Protein AF-A0A7C3SG65-F1 (afdb_monomer_lite)

Secondary structure (DSSP, 8-state):
----------------GGGG---HHHHHHHHHHHHHHH---EEEEEEEEEEEEEETTEEEEEEEEEEEE--HHHHHHHHHHHHTTS---------PPP--------S--TT-----TTGGGGS---HHHHHHHHHHHHHHHHHHHTT--

Structure (mmCIF, N/CA/C/O backbone):
data_AF-A0A7C3SG65-F1
#
_entry.id   AF-A0A7C3SG65-F1
#
loop_
_atom_site.group_PDB
_atom_site.id
_atom_site.type_symbol
_atom_site.label_atom_id
_atom_site.label_alt_id
_atom_site.label_comp_id
_atom_site.label_asym_id
_atom_site.label_entity_id
_atom_site.label_seq_id
_atom_site.pdbx_PDB_ins_code
_atom_site.Cartn_x
_atom_site.Cartn_y
_atom_site.Cartn_z
_atom_site.occupancy
_atom_site.B_iso_or_equiv
_atom_site.auth_seq_id
_atom_site.auth_comp_id
_atom_site.auth_asym_id
_atom_site.auth_atom_id
_atom_site.pdbx_PDB_model_num
ATOM 1 N N . MET A 1 1 ? 43.501 -20.235 -24.950 1.00 54.34 1 MET A N 1
ATOM 2 C CA . MET A 1 1 ? 43.429 -19.173 -23.921 1.00 54.34 1 MET A CA 1
ATOM 3 C C . MET A 1 1 ? 42.113 -18.424 -24.088 1.00 54.34 1 MET A C 1
ATOM 5 O O . MET A 1 1 ? 41.857 -17.941 -25.179 1.00 54.34 1 MET A O 1
ATOM 9 N N . GLY A 1 2 ? 41.273 -18.380 -23.051 1.00 65.31 2 GLY A N 1
ATOM 10 C CA . GLY A 1 2 ? 39.961 -17.714 -23.033 1.00 65.31 2 GLY A CA 1
ATOM 11 C C . GLY A 1 2 ? 39.614 -17.219 -21.614 1.00 65.31 2 GLY A C 1
ATOM 12 O O . GLY A 1 2 ? 40.308 -17.594 -20.670 1.00 65.31 2 GLY A O 1
ATOM 13 N N . PRO A 1 3 ? 38.616 -16.332 -21.451 1.00 63.19 3 PRO A N 1
ATOM 14 C CA . PRO A 1 3 ? 38.726 -15.119 -20.633 1.00 63.19 3 PRO A CA 1
ATOM 15 C C . PRO A 1 3 ? 38.295 -15.280 -19.164 1.00 63.19 3 PRO A C 1
ATOM 17 O O . PRO A 1 3 ? 37.350 -15.994 -18.839 1.00 63.19 3 PRO A O 1
ATOM 20 N N . LYS A 1 4 ? 38.944 -14.533 -18.258 1.00 64.25 4 LYS A N 1
ATOM 21 C CA . LYS A 1 4 ? 38.561 -14.435 -16.837 1.00 64.25 4 LYS A CA 1
ATOM 22 C C . LYS A 1 4 ? 37.490 -13.353 -16.646 1.00 64.25 4 LYS A C 1
ATOM 24 O O . LYS A 1 4 ? 37.797 -12.169 -16.537 1.00 64.25 4 LYS A O 1
ATOM 29 N N . SER A 1 5 ? 36.226 -13.773 -16.587 1.00 63.44 5 SER A N 1
ATOM 30 C CA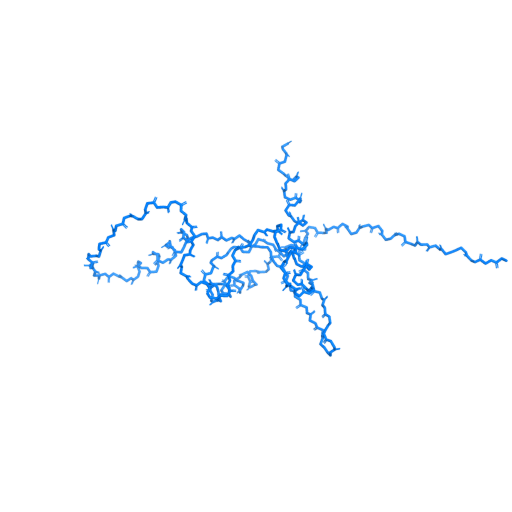 . SER A 1 5 ? 35.074 -12.918 -16.269 1.00 63.44 5 SER A CA 1
ATOM 31 C C . SER A 1 5 ? 35.080 -12.512 -14.786 1.00 63.44 5 SER A C 1
ATOM 33 O O . SER A 1 5 ? 34.849 -13.330 -13.893 1.00 63.44 5 SER A O 1
ATOM 35 N N . ARG A 1 6 ? 35.361 -11.235 -14.500 1.00 67.12 6 ARG A N 1
ATOM 36 C CA . ARG A 1 6 ? 35.264 -10.648 -13.153 1.00 67.12 6 ARG A CA 1
ATOM 37 C C . ARG A 1 6 ? 33.791 -10.384 -12.810 1.00 67.12 6 ARG A C 1
ATOM 39 O O . ARG A 1 6 ? 33.241 -9.338 -13.149 1.00 67.12 6 ARG A O 1
ATOM 46 N N . ARG A 1 7 ? 33.151 -11.308 -12.081 1.00 64.94 7 ARG A N 1
ATOM 47 C CA . ARG A 1 7 ? 31.854 -11.070 -11.415 1.00 64.94 7 ARG A CA 1
ATOM 48 C C . ARG A 1 7 ? 32.023 -10.001 -10.327 1.00 64.94 7 ARG A C 1
ATOM 50 O O . ARG A 1 7 ? 32.454 -10.290 -9.213 1.00 64.94 7 ARG A O 1
ATOM 57 N N . ARG A 1 8 ? 31.669 -8.755 -10.650 1.00 68.75 8 ARG A N 1
ATOM 58 C CA . ARG A 1 8 ? 31.581 -7.638 -9.700 1.00 68.75 8 ARG A CA 1
ATOM 59 C C . ARG A 1 8 ? 30.436 -7.910 -8.719 1.00 68.75 8 ARG A C 1
ATOM 61 O O . ARG A 1 8 ? 29.269 -7.717 -9.051 1.00 68.75 8 ARG A O 1
ATOM 68 N N . ARG A 1 9 ? 30.765 -8.383 -7.514 1.00 58.50 9 ARG A N 1
ATOM 69 C CA . ARG A 1 9 ? 29.817 -8.460 -6.395 1.00 58.50 9 ARG A CA 1
ATOM 70 C C . ARG A 1 9 ? 29.464 -7.030 -5.987 1.00 58.50 9 ARG A C 1
ATOM 72 O O . ARG A 1 9 ? 30.320 -6.289 -5.516 1.00 58.50 9 ARG A O 1
ATOM 79 N N . LYS A 1 10 ? 28.220 -6.628 -6.242 1.00 62.12 10 LYS A N 1
ATOM 80 C CA . LYS A 1 10 ? 27.664 -5.356 -5.779 1.00 62.12 10 LYS A CA 1
ATOM 81 C C . LYS A 1 10 ? 27.390 -5.537 -4.285 1.00 62.12 10 LYS A C 1
ATOM 83 O O . LYS A 1 10 ? 26.480 -6.276 -3.920 1.00 62.12 10 LYS A O 1
ATOM 88 N N . SER A 1 11 ? 28.264 -4.981 -3.449 1.00 51.81 11 SER A N 1
ATOM 89 C CA . SER A 1 11 ? 28.093 -4.942 -1.999 1.00 51.81 11 SER A CA 1
ATOM 90 C C . SER A 1 11 ? 26.748 -4.300 -1.670 1.00 51.81 11 SER A C 1
ATOM 92 O O . SER A 1 11 ? 26.328 -3.336 -2.313 1.00 51.81 11 SER A O 1
ATOM 94 N N . GLY A 1 12 ? 26.055 -4.937 -0.729 1.00 49.00 12 GLY A N 1
ATOM 95 C CA . GLY A 1 12 ? 24.678 -4.664 -0.363 1.00 49.00 12 GLY A CA 1
ATOM 96 C C . GLY A 1 12 ? 24.434 -3.196 -0.056 1.00 49.00 12 GLY A C 1
ATOM 97 O O . GLY A 1 12 ? 25.179 -2.547 0.670 1.00 49.00 12 GLY A O 1
ATOM 98 N N . THR A 1 13 ? 23.341 -2.722 -0.635 1.00 52.03 13 THR A N 1
ATOM 99 C CA . THR A 1 13 ? 22.545 -1.585 -0.197 1.00 52.03 13 THR A CA 1
ATOM 100 C C . THR A 1 13 ? 22.471 -1.532 1.326 1.00 52.03 13 THR A C 1
ATOM 102 O O . THR A 1 13 ? 21.719 -2.294 1.933 1.00 52.03 13 THR A O 1
ATOM 105 N N . GLY A 1 14 ? 23.211 -0.607 1.938 1.00 47.38 14 GLY A N 1
ATOM 106 C CA . GLY A 1 14 ? 22.751 -0.018 3.186 1.00 47.38 14 GLY A CA 1
ATOM 107 C C . GLY A 1 14 ? 21.376 0.571 2.894 1.00 47.38 14 GLY A C 1
ATOM 108 O O . GLY A 1 14 ? 21.255 1.432 2.021 1.00 47.38 14 GLY A O 1
ATOM 109 N N . LEU A 1 15 ? 20.331 0.027 3.521 1.00 54.12 15 LEU A N 1
ATOM 110 C CA . LEU A 1 15 ? 19.035 0.689 3.551 1.00 54.12 15 LEU A CA 1
ATOM 111 C C . LEU A 1 15 ? 19.257 2.004 4.290 1.00 54.12 15 LEU A C 1
ATOM 113 O O . LEU A 1 15 ? 19.373 2.035 5.513 1.00 54.12 15 LEU A O 1
ATOM 117 N N . ASP A 1 16 ? 19.405 3.067 3.514 1.00 50.41 16 ASP A N 1
ATOM 118 C CA . ASP A 1 16 ? 19.456 4.421 4.015 1.00 50.41 16 ASP A CA 1
ATOM 119 C C . ASP A 1 16 ? 18.148 4.685 4.775 1.00 50.41 16 ASP A C 1
ATOM 121 O O . ASP A 1 16 ? 17.058 4.728 4.199 1.00 50.41 16 ASP A O 1
ATOM 125 N N . ARG A 1 17 ? 18.249 4.772 6.106 1.00 52.91 17 ARG A N 1
ATOM 126 C CA . ARG A 1 17 ? 17.102 4.928 7.014 1.00 52.91 17 ARG A CA 1
ATOM 127 C C . ARG A 1 17 ? 16.385 6.271 6.818 1.00 52.91 17 ARG A C 1
ATOM 129 O O . ARG A 1 17 ? 15.276 6.436 7.317 1.00 52.91 17 ARG A O 1
ATOM 136 N N . SER A 1 18 ? 16.973 7.199 6.057 1.00 51.81 18 SER A N 1
ATOM 137 C CA . SER A 1 18 ? 16.371 8.488 5.692 1.00 51.81 18 SER A CA 1
ATOM 138 C C . SER A 1 18 ? 15.228 8.380 4.664 1.00 51.81 18 SER A C 1
ATOM 140 O O . SER A 1 18 ? 14.494 9.340 4.447 1.00 51.81 18 SER A O 1
ATOM 142 N N . VAL A 1 19 ? 15.008 7.204 4.059 1.00 59.25 19 VAL A N 1
ATOM 143 C CA . VAL A 1 19 ? 14.075 7.012 2.925 1.00 59.25 19 VAL A CA 1
ATOM 144 C C . VAL A 1 19 ? 12.633 6.664 3.359 1.00 59.25 19 VAL A C 1
ATOM 146 O O . VAL A 1 19 ? 11.747 6.453 2.523 1.00 59.25 19 VAL A O 1
ATOM 149 N N . HIS A 1 20 ? 12.383 6.629 4.668 1.00 72.69 20 HIS A N 1
ATOM 150 C CA . HIS A 1 20 ? 11.133 6.161 5.275 1.00 72.69 20 HIS A CA 1
ATOM 151 C C . HIS A 1 20 ? 10.126 7.271 5.617 1.00 72.69 20 HIS A C 1
ATOM 153 O O . HIS A 1 20 ? 9.018 6.962 6.053 1.00 72.69 20 HIS A O 1
ATOM 159 N N . PHE A 1 21 ? 10.480 8.541 5.393 1.00 85.81 21 PHE A N 1
ATOM 160 C CA . PHE A 1 21 ? 9.605 9.681 5.662 1.00 85.81 21 PHE A CA 1
ATOM 161 C C . PHE A 1 21 ? 8.373 9.688 4.743 1.00 85.81 21 PHE A C 1
ATOM 163 O O . PHE A 1 21 ? 8.486 9.489 3.530 1.00 85.81 21 PHE A O 1
ATOM 170 N N . ILE A 1 22 ? 7.201 9.943 5.327 1.00 91.50 22 ILE A N 1
ATOM 171 C CA . ILE A 1 22 ? 5.955 10.198 4.601 1.00 91.50 22 ILE A CA 1
ATOM 172 C C . ILE A 1 22 ? 5.692 11.700 4.684 1.00 91.50 22 ILE A C 1
ATOM 174 O O . ILE A 1 22 ? 5.611 12.253 5.778 1.00 91.50 22 ILE A O 1
ATOM 178 N N . ALA A 1 23 ? 5.563 12.361 3.534 1.00 92.38 23 ALA A N 1
ATOM 179 C CA . ALA A 1 23 ? 5.179 13.768 3.503 1.00 92.38 23 ALA A CA 1
ATOM 180 C C . ALA A 1 23 ? 3.795 13.956 4.159 1.00 92.38 23 ALA A C 1
ATOM 182 O O . ALA A 1 23 ? 2.916 13.132 3.897 1.00 92.38 23 ALA A O 1
ATOM 183 N N . PRO A 1 24 ? 3.557 15.022 4.948 1.00 94.12 24 PRO A N 1
ATOM 184 C CA . PRO A 1 24 ? 2.277 15.229 5.634 1.00 94.12 24 PRO A CA 1
ATOM 185 C C . PRO A 1 24 ? 1.070 15.165 4.692 1.00 94.12 24 PRO A C 1
ATOM 187 O O . PRO A 1 24 ? 0.111 14.453 4.963 1.00 94.12 24 PRO A O 1
ATOM 190 N N . THR A 1 25 ? 1.183 15.785 3.517 1.00 95.88 25 THR A N 1
ATOM 191 C CA . THR A 1 25 ? 0.147 15.763 2.475 1.00 95.88 25 THR A CA 1
ATOM 192 C C . THR A 1 25 ? -0.165 14.353 1.969 1.00 95.88 25 THR A C 1
ATOM 194 O O . THR A 1 25 ? -1.315 14.023 1.693 1.00 95.88 25 THR A O 1
ATOM 197 N N . MET A 1 26 ? 0.849 13.489 1.868 1.00 95.50 26 MET A N 1
ATOM 198 C CA . MET A 1 26 ? 0.661 12.088 1.494 1.00 95.50 26 MET A CA 1
ATOM 199 C C . MET A 1 26 ? 0.030 11.287 2.636 1.00 95.50 26 MET A C 1
ATOM 201 O O . MET A 1 26 ? -0.814 10.432 2.388 1.00 95.50 26 MET A O 1
ATOM 205 N N . ALA A 1 27 ? 0.415 11.559 3.886 1.00 95.75 27 ALA A N 1
ATOM 206 C CA . ALA A 1 27 ? -0.188 10.907 5.043 1.00 95.75 27 ALA A CA 1
ATOM 207 C C . ALA A 1 27 ? -1.690 11.223 5.136 1.00 95.75 27 ALA A C 1
ATOM 209 O O . ALA A 1 27 ? -2.494 10.301 5.248 1.00 95.75 27 ALA A O 1
ATOM 210 N N . GLU A 1 28 ? -2.067 12.496 5.003 1.00 96.62 28 GLU A N 1
ATOM 211 C CA . GLU A 1 28 ? -3.466 12.946 4.968 1.00 96.62 28 GLU A CA 1
ATOM 212 C C . GLU A 1 28 ? -4.251 12.282 3.833 1.00 96.62 28 GLU A C 1
ATOM 214 O O . GLU A 1 28 ? -5.347 11.765 4.054 1.00 96.62 28 GLU A O 1
ATOM 219 N N . PHE A 1 29 ? -3.663 12.225 2.634 1.00 97.25 29 PHE A N 1
ATOM 220 C CA . PHE A 1 29 ? -4.267 11.546 1.491 1.00 97.25 29 PHE A CA 1
ATOM 221 C C . PHE A 1 29 ? -4.538 10.061 1.772 1.00 97.25 29 PHE A C 1
ATOM 223 O O . PHE A 1 29 ? -5.638 9.584 1.501 1.00 97.25 29 PHE A O 1
ATOM 230 N N . LEU A 1 30 ? -3.571 9.327 2.338 1.00 96.88 30 LEU A N 1
ATOM 231 C CA . LEU A 1 30 ? -3.730 7.902 2.658 1.00 96.88 30 LEU A CA 1
ATOM 232 C C . LEU A 1 30 ? -4.814 7.664 3.714 1.00 96.88 30 LEU A C 1
ATOM 234 O O . LEU A 1 30 ? -5.613 6.741 3.556 1.00 96.88 30 LEU A O 1
ATOM 238 N N . ILE A 1 31 ? -4.851 8.496 4.760 1.00 96.00 31 ILE A N 1
ATOM 239 C CA . ILE A 1 31 ? -5.873 8.432 5.815 1.00 96.00 31 ILE A CA 1
ATOM 240 C C . ILE A 1 31 ? -7.258 8.633 5.201 1.00 96.00 31 ILE A C 1
ATOM 242 O O . ILE A 1 31 ? -8.138 7.793 5.375 1.00 96.00 31 ILE A O 1
ATOM 246 N N . HIS A 1 32 ? -7.430 9.712 4.433 1.00 95.81 32 HIS A N 1
ATOM 247 C CA . HIS A 1 32 ? -8.702 10.018 3.791 1.00 95.81 32 HIS A CA 1
ATOM 248 C C . HIS A 1 32 ? -9.121 8.906 2.824 1.00 95.81 32 HIS A C 1
ATOM 250 O O . HIS A 1 32 ? -10.266 8.467 2.846 1.00 95.81 32 HIS A O 1
ATOM 256 N N . GLN A 1 33 ? -8.198 8.411 1.997 1.00 95.69 33 GLN A N 1
ATOM 257 C CA . GLN A 1 33 ? -8.510 7.378 1.016 1.00 95.69 33 GLN A CA 1
ATOM 258 C C . GLN A 1 33 ? -8.955 6.070 1.677 1.00 95.69 33 GLN A C 1
ATOM 260 O O . GLN A 1 33 ? -9.925 5.481 1.213 1.00 95.69 33 GLN A O 1
ATOM 265 N N . MET A 1 34 ? -8.282 5.622 2.741 1.00 93.88 34 MET A N 1
ATOM 266 C CA . MET A 1 34 ? -8.639 4.383 3.448 1.00 93.88 34 MET A CA 1
ATOM 267 C C . MET A 1 34 ? -9.964 4.491 4.203 1.00 93.88 34 MET A C 1
ATOM 269 O O . MET A 1 34 ? -10.740 3.536 4.205 1.00 93.88 34 MET A O 1
ATOM 273 N N . GLU A 1 35 ? -10.258 5.654 4.785 1.00 91.56 35 GLU A N 1
ATOM 274 C CA . GLU A 1 35 ? -11.559 5.904 5.406 1.00 91.56 35 GLU A CA 1
ATOM 275 C C . GLU A 1 35 ? -12.679 5.897 4.354 1.00 91.56 35 GLU A C 1
ATOM 277 O O . GLU A 1 35 ? -13.723 5.294 4.568 1.00 91.56 35 GLU A O 1
ATOM 282 N N . GLN A 1 36 ? -12.466 6.501 3.181 1.00 90.62 36 GLN A N 1
ATOM 283 C CA . GLN A 1 36 ? -13.493 6.537 2.133 1.00 90.62 36 GLN A CA 1
ATOM 284 C C . GLN A 1 36 ? -13.722 5.179 1.456 1.00 90.62 36 GLN A C 1
ATOM 286 O O . GLN A 1 36 ? -14.857 4.851 1.124 1.00 90.62 36 GLN A O 1
ATOM 291 N N . THR A 1 37 ? -12.667 4.396 1.205 1.00 90.44 37 THR A N 1
ATOM 292 C CA . THR A 1 37 ? -12.794 3.129 0.459 1.00 90.44 37 THR A CA 1
ATOM 293 C C . THR A 1 37 ? -13.103 1.933 1.341 1.00 90.44 37 THR A C 1
ATOM 295 O O . THR A 1 37 ? -13.790 1.020 0.891 1.00 90.44 37 THR A O 1
ATOM 298 N N . ALA A 1 38 ? -12.578 1.919 2.564 1.00 88.88 38 ALA A N 1
ATOM 299 C CA . ALA A 1 38 ? -12.700 0.796 3.480 1.00 88.88 38 ALA A CA 1
ATOM 300 C C . ALA A 1 38 ? -13.320 1.199 4.828 1.00 88.88 38 ALA A C 1
ATOM 302 O O . ALA A 1 38 ? -13.602 0.335 5.642 1.00 88.88 38 ALA A O 1
ATOM 303 N N . GLY A 1 39 ? -13.536 2.480 5.134 1.00 89.62 39 GLY A N 1
ATOM 304 C CA . GLY A 1 39 ? -13.988 2.868 6.480 1.00 89.62 39 GLY A CA 1
ATOM 305 C C . GLY A 1 39 ? -12.996 2.461 7.575 1.00 89.62 39 GLY A C 1
ATOM 306 O O . GLY A 1 39 ? -13.401 2.181 8.703 1.00 89.62 39 GLY A O 1
ATOM 307 N N . ILE A 1 40 ? -11.709 2.344 7.222 1.00 89.50 40 ILE A N 1
ATOM 308 C CA . ILE A 1 40 ? -10.644 1.967 8.150 1.00 89.50 40 ILE A CA 1
ATOM 309 C C . ILE A 1 40 ? -9.824 3.211 8.465 1.00 89.50 40 ILE A C 1
ATOM 311 O O . ILE A 1 40 ? -9.048 3.690 7.633 1.00 89.50 40 ILE A O 1
ATOM 315 N N . ALA A 1 41 ? -9.921 3.657 9.713 1.00 92.25 41 ALA A N 1
ATOM 316 C CA . ALA A 1 41 ? -9.022 4.655 10.258 1.00 92.25 41 ALA A CA 1
ATOM 317 C C . ALA A 1 41 ? -7.613 4.060 10.388 1.00 92.25 41 ALA A C 1
ATOM 319 O O . ALA A 1 41 ? -7.392 3.047 11.060 1.00 92.25 41 ALA A O 1
ATOM 320 N N . ILE A 1 42 ? -6.640 4.703 9.749 1.00 95.06 42 ILE A N 1
ATOM 321 C CA . ILE A 1 42 ? -5.240 4.282 9.791 1.00 95.06 42 ILE A CA 1
ATOM 322 C C . ILE A 1 42 ? -4.328 5.409 10.264 1.00 95.06 42 ILE A C 1
ATOM 324 O O . ILE A 1 42 ? -4.624 6.589 10.093 1.00 95.06 42 ILE A O 1
ATOM 328 N N . ARG A 1 43 ? -3.163 5.036 10.789 1.00 95.31 43 ARG A N 1
ATOM 329 C CA . ARG A 1 43 ? -2.034 5.934 11.030 1.00 95.31 43 ARG A CA 1
ATOM 330 C C .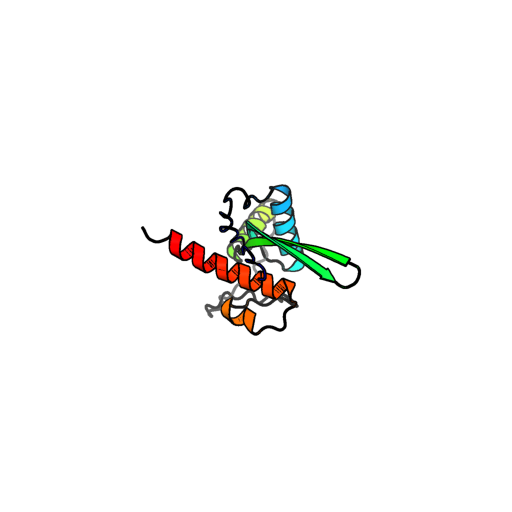 ARG A 1 43 ? -0.853 5.495 10.163 1.00 95.31 43 ARG A C 1
ATOM 332 O O . ARG A 1 43 ? -0.229 4.480 10.475 1.00 95.31 43 ARG A O 1
ATOM 339 N N . PRO A 1 44 ? -0.516 6.224 9.084 1.00 95.44 44 PRO A N 1
ATOM 340 C CA . PRO A 1 44 ? 0.673 5.937 8.290 1.00 95.44 44 PRO A CA 1
ATOM 341 C C . PRO A 1 44 ? 1.939 6.040 9.152 1.00 95.44 44 PRO A C 1
ATOM 343 O O . PRO A 1 44 ? 2.147 7.035 9.844 1.00 95.44 44 PRO A O 1
ATOM 346 N N . ILE A 1 45 ? 2.781 5.009 9.112 1.00 93.25 45 ILE A N 1
ATOM 347 C CA . ILE A 1 45 ? 4.014 4.919 9.905 1.00 93.25 45 ILE A CA 1
ATOM 348 C C . ILE A 1 45 ? 5.207 5.338 9.051 1.00 93.25 45 ILE A C 1
ATOM 350 O O . ILE A 1 45 ? 5.946 6.256 9.404 1.00 93.25 45 ILE A O 1
ATOM 354 N N . ARG A 1 46 ? 5.426 4.641 7.930 1.00 92.12 46 ARG A N 1
ATOM 355 C CA . ARG A 1 46 ? 6.592 4.869 7.069 1.00 92.12 46 ARG A CA 1
ATOM 356 C C . ARG A 1 46 ? 6.382 4.413 5.636 1.00 92.12 46 ARG A C 1
ATOM 358 O O . ARG A 1 46 ? 5.594 3.510 5.355 1.00 92.12 46 ARG A O 1
ATOM 365 N N . ARG A 1 47 ? 7.161 4.987 4.719 1.00 92.75 47 ARG A N 1
ATOM 366 C CA . ARG A 1 47 ? 7.271 4.470 3.352 1.00 92.75 47 ARG A CA 1
ATOM 367 C C . ARG A 1 47 ? 8.143 3.217 3.344 1.00 92.75 47 ARG A C 1
ATOM 369 O O . ARG A 1 47 ? 9.290 3.257 3.786 1.00 92.75 47 ARG A O 1
ATOM 376 N N . LEU A 1 48 ? 7.621 2.120 2.804 1.00 90.06 48 LEU A N 1
ATOM 377 C CA . LEU A 1 48 ? 8.346 0.857 2.684 1.00 90.06 48 LEU A CA 1
ATOM 378 C C . LEU A 1 48 ? 9.234 0.854 1.446 1.00 90.06 48 LEU A C 1
ATOM 380 O O . LEU A 1 48 ? 10.458 0.762 1.533 1.00 90.06 48 LEU A O 1
ATOM 384 N N . LYS A 1 49 ? 8.611 0.924 0.268 1.00 90.69 49 LYS A N 1
ATOM 385 C CA . LYS A 1 49 ? 9.313 0.789 -1.009 1.00 90.69 49 LYS A CA 1
ATOM 386 C C . LYS A 1 49 ? 8.453 1.278 -2.160 1.00 90.69 49 LYS A C 1
ATOM 388 O O . LYS A 1 49 ? 7.231 1.289 -2.085 1.00 90.69 49 LYS A O 1
ATOM 393 N N . THR A 1 50 ? 9.111 1.588 -3.266 1.00 91.94 50 THR A N 1
ATOM 394 C CA . THR A 1 50 ? 8.460 1.778 -4.557 1.00 91.94 50 THR A CA 1
ATOM 395 C C . THR A 1 50 ? 8.561 0.496 -5.383 1.00 91.94 50 THR A C 1
ATOM 397 O O . THR A 1 50 ? 9.664 0.035 -5.696 1.00 91.94 50 THR A O 1
ATOM 400 N N . ILE A 1 51 ? 7.423 -0.081 -5.765 1.00 90.62 51 ILE A N 1
ATOM 401 C CA . ILE A 1 51 ? 7.353 -1.229 -6.673 1.00 90.62 51 ILE A CA 1
ATOM 402 C C . ILE A 1 51 ? 7.080 -0.709 -8.081 1.00 90.62 51 ILE A C 1
ATOM 404 O O . ILE A 1 51 ? 6.067 -0.070 -8.343 1.00 90.62 51 ILE A O 1
ATOM 408 N N . ARG A 1 52 ? 7.987 -1.009 -9.010 1.00 92.50 52 ARG A N 1
ATOM 409 C CA . ARG A 1 52 ? 7.804 -0.728 -10.436 1.00 92.50 52 ARG A CA 1
ATOM 410 C C . ARG A 1 52 ? 7.496 -2.020 -11.171 1.00 92.50 52 ARG A C 1
ATOM 412 O O . ARG A 1 52 ? 8.180 -3.027 -10.963 1.00 92.50 52 ARG A O 1
ATOM 419 N N . TYR A 1 53 ? 6.495 -1.988 -12.036 1.00 90.69 53 TYR A N 1
ATOM 420 C CA . TYR A 1 53 ? 6.167 -3.105 -12.911 1.00 90.69 53 TYR A CA 1
ATOM 421 C C . TYR A 1 53 ? 5.675 -2.596 -14.262 1.00 90.69 53 TYR A C 1
ATOM 423 O O . TYR A 1 53 ? 5.203 -1.469 -14.391 1.00 90.69 53 TYR A O 1
ATOM 431 N N . ALA A 1 54 ? 5.846 -3.419 -15.289 1.00 92.56 54 ALA A N 1
ATOM 432 C CA . ALA A 1 54 ? 5.374 -3.119 -16.628 1.00 92.56 54 ALA A CA 1
ATOM 433 C C . ALA A 1 54 ? 4.239 -4.077 -16.976 1.00 92.56 54 ALA A C 1
ATOM 435 O O . ALA A 1 54 ? 4.326 -5.271 -16.692 1.00 92.56 54 ALA A O 1
ATOM 436 N N . VAL A 1 55 ? 3.197 -3.544 -17.601 1.00 91.38 55 VAL A N 1
ATOM 437 C CA . VAL A 1 55 ? 2.098 -4.318 -18.177 1.00 91.38 55 VAL A CA 1
ATOM 438 C C . VAL A 1 55 ? 2.037 -3.930 -19.638 1.00 91.38 55 VAL A C 1
ATOM 440 O O . VAL A 1 55 ? 1.676 -2.800 -19.923 1.00 91.38 55 VAL A O 1
ATOM 443 N N . THR A 1 56 ? 2.423 -4.829 -20.543 1.00 92.19 56 THR A N 1
ATOM 444 C CA . THR A 1 56 ? 2.490 -4.662 -22.010 1.00 92.19 56 THR A CA 1
ATOM 445 C C . THR A 1 56 ? 2.927 -3.268 -22.501 1.00 92.19 56 THR A C 1
ATOM 447 O O . THR A 1 56 ? 4.080 -3.095 -22.882 1.00 92.19 56 THR A O 1
ATOM 450 N N . AR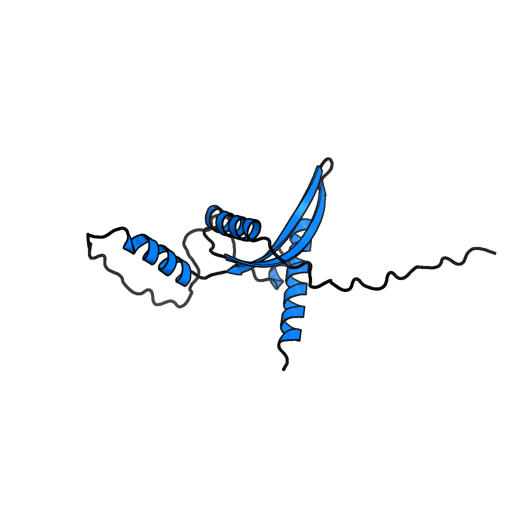G A 1 57 ? 2.025 -2.275 -22.509 1.00 95.44 57 ARG A N 1
ATOM 451 C CA . ARG A 1 57 ? 2.253 -0.899 -22.992 1.00 95.44 57 ARG A CA 1
ATOM 452 C C . ARG A 1 57 ? 2.448 0.153 -21.891 1.00 95.44 57 ARG A C 1
ATOM 454 O O . ARG A 1 57 ? 2.815 1.282 -22.193 1.00 95.44 57 ARG A O 1
ATOM 461 N N . TYR A 1 58 ? 2.220 -0.197 -20.632 1.00 94.81 58 TYR A N 1
ATOM 462 C CA . TYR A 1 58 ? 2.222 0.717 -19.496 1.00 94.81 58 TYR A CA 1
ATOM 463 C C . TYR A 1 58 ? 3.358 0.404 -18.530 1.00 94.81 58 TYR A C 1
ATOM 465 O O . TYR A 1 58 ? 3.678 -0.755 -18.251 1.00 94.81 58 TYR A O 1
ATOM 473 N N . ARG A 1 59 ? 3.947 1.464 -17.977 1.00 94.38 59 ARG A N 1
ATOM 474 C CA . ARG A 1 59 ? 4.870 1.387 -16.844 1.00 94.38 59 ARG A CA 1
ATOM 475 C C . ARG A 1 59 ? 4.143 1.912 -15.621 1.00 94.38 59 ARG A C 1
ATOM 477 O O . ARG A 1 59 ? 3.776 3.080 -15.587 1.00 94.38 59 ARG A O 1
ATOM 484 N N . VAL A 1 60 ? 3.945 1.045 -14.638 1.00 93.94 60 VAL A N 1
ATOM 485 C CA . VAL A 1 60 ? 3.238 1.372 -13.405 1.00 93.94 60 VAL A CA 1
ATOM 486 C C . VAL A 1 60 ? 4.236 1.461 -12.259 1.00 93.94 60 VAL A C 1
ATOM 488 O O . VAL A 1 60 ? 5.148 0.637 -12.122 1.00 93.94 60 VAL A O 1
ATOM 491 N N . GLN A 1 61 ? 4.054 2.481 -11.430 1.00 94.56 61 GLN A N 1
ATOM 492 C CA . GLN A 1 61 ? 4.791 2.678 -10.195 1.00 94.56 61 GLN A CA 1
ATOM 493 C C . GLN A 1 61 ? 3.799 2.694 -9.033 1.00 94.56 61 GLN A C 1
ATOM 495 O O . GLN A 1 61 ? 2.829 3.439 -9.061 1.00 94.56 61 GLN A O 1
ATOM 500 N N . MET A 1 62 ? 4.061 1.874 -8.020 1.00 93.69 62 MET A N 1
ATOM 501 C CA . MET A 1 62 ? 3.311 1.836 -6.769 1.00 93.69 62 MET A CA 1
ATOM 502 C C . MET A 1 62 ? 4.221 2.276 -5.633 1.00 93.69 62 MET A C 1
ATOM 504 O O . MET A 1 62 ? 5.333 1.760 -5.499 1.00 93.69 62 MET A O 1
ATOM 508 N N . GLU A 1 63 ? 3.749 3.203 -4.812 1.00 93.81 63 GLU A N 1
ATOM 509 C CA . GLU A 1 63 ? 4.384 3.534 -3.541 1.00 93.81 63 GLU A CA 1
ATOM 510 C C . GLU A 1 63 ? 3.699 2.753 -2.427 1.00 93.81 63 GLU A C 1
ATOM 512 O O . GLU A 1 63 ? 2.476 2.745 -2.320 1.00 93.81 63 GLU A O 1
ATOM 517 N N . CYS A 1 64 ? 4.493 2.030 -1.643 1.00 93.75 64 CYS A N 1
ATOM 518 C CA . CYS A 1 64 ? 4.001 1.152 -0.596 1.00 93.75 64 CYS A CA 1
ATOM 519 C C . CYS A 1 64 ? 4.323 1.758 0.765 1.00 93.75 64 CYS A C 1
ATOM 521 O O . CYS A 1 64 ? 5.469 2.150 1.015 1.00 93.75 64 CYS A O 1
ATOM 523 N N . TYR A 1 65 ? 3.328 1.783 1.644 1.00 94.50 65 TYR A N 1
ATOM 524 C CA . TYR A 1 65 ? 3.415 2.367 2.976 1.00 94.50 65 TYR A CA 1
ATOM 525 C C . TYR A 1 65 ? 2.999 1.340 4.023 1.00 94.50 65 TYR A C 1
ATOM 527 O O . TYR A 1 65 ? 2.163 0.477 3.764 1.00 94.50 65 TYR A O 1
ATOM 535 N N . GLU A 1 66 ? 3.612 1.441 5.193 1.00 93.25 66 GLU A N 1
ATOM 536 C CA . GLU A 1 66 ? 3.206 0.728 6.396 1.00 93.25 66 GLU A CA 1
ATOM 537 C C . GLU A 1 66 ? 2.320 1.655 7.222 1.00 93.25 66 GLU A C 1
ATOM 539 O O . GLU A 1 66 ? 2.630 2.842 7.359 1.00 93.25 66 GLU A O 1
ATOM 544 N N . ALA A 1 67 ? 1.228 1.121 7.757 1.00 94.62 67 ALA A N 1
ATOM 545 C CA . ALA A 1 67 ? 0.282 1.863 8.570 1.00 94.62 67 ALA A CA 1
ATOM 546 C C . ALA A 1 67 ? -0.250 0.986 9.704 1.00 94.62 67 ALA A C 1
ATOM 548 O O . ALA A 1 67 ? -0.353 -0.234 9.565 1.00 94.62 67 ALA A O 1
ATOM 549 N N . GLU A 1 68 ? -0.597 1.627 10.811 1.00 93.25 68 GLU A N 1
ATOM 550 C CA . GLU A 1 68 ? -1.293 1.007 11.932 1.00 93.25 68 GLU A CA 1
ATOM 551 C C . GLU A 1 68 ? -2.799 1.210 11.773 1.00 93.25 68 GLU A C 1
ATOM 553 O O . GLU A 1 68 ? -3.237 2.294 11.388 1.00 93.25 68 GLU A O 1
ATOM 558 N N . SER A 1 69 ? -3.595 0.184 12.072 1.00 92.56 69 SER A N 1
ATOM 559 C CA . SER A 1 69 ? -5.049 0.336 12.152 1.00 92.56 69 SER A CA 1
ATOM 560 C C . SER A 1 69 ? -5.406 0.965 13.493 1.00 92.56 69 SER A C 1
ATOM 562 O O . SER A 1 69 ? -5.079 0.412 14.543 1.00 92.56 69 SER A O 1
ATOM 564 N N . LEU A 1 70 ? -6.120 2.085 13.466 1.00 91.31 70 LEU A N 1
ATOM 565 C CA . LEU A 1 70 ? -6.726 2.664 14.658 1.00 91.31 70 LEU A CA 1
ATOM 566 C C . LEU A 1 70 ? -8.075 1.957 14.824 1.00 91.31 70 LEU A C 1
ATOM 568 O O . LEU A 1 70 ? -8.960 2.126 13.992 1.00 91.31 70 LEU A O 1
ATOM 572 N N . GLY A 1 71 ? -8.205 1.067 15.811 1.00 81.62 71 GLY A N 1
ATOM 573 C CA . GLY A 1 71 ? -9.443 0.304 16.028 1.00 81.62 71 GLY A CA 1
ATOM 574 C C . GLY A 1 71 ? -10.684 1.191 16.233 1.00 81.62 71 GLY A C 1
ATOM 575 O O . GLY A 1 71 ? -10.596 2.413 16.343 1.00 81.62 71 GLY A O 1
ATOM 576 N N . GLU A 1 72 ? -11.863 0.570 16.343 1.00 65.94 72 GLU A N 1
ATOM 577 C CA . GLU A 1 72 ? -13.157 1.272 16.466 1.00 65.94 72 GLU A CA 1
ATOM 578 C C . GLU A 1 72 ? -13.238 2.277 17.628 1.00 65.94 72 GLU A C 1
ATOM 580 O O . GLU A 1 72 ? -14.018 3.230 17.567 1.00 65.94 72 GLU A O 1
ATOM 585 N N . THR A 1 73 ? -12.421 2.108 18.671 1.00 59.06 73 THR A N 1
ATOM 586 C CA . THR A 1 73 ? -12.340 3.042 19.803 1.00 59.06 73 THR A CA 1
ATOM 587 C C . THR A 1 73 ? -12.064 4.474 19.351 1.00 59.06 73 THR A C 1
ATOM 589 O O . THR A 1 73 ? -12.686 5.401 19.865 1.00 59.06 73 THR A O 1
ATOM 592 N N . HIS A 1 74 ? -11.233 4.661 18.324 1.00 53.56 74 HIS A N 1
ATOM 593 C CA . HIS A 1 74 ? -10.881 5.992 17.827 1.00 53.56 74 HIS A CA 1
ATOM 594 C C . HIS A 1 74 ? -11.977 6.615 16.943 1.00 53.56 74 HIS A C 1
ATOM 596 O O . HIS A 1 74 ? -12.076 7.841 16.838 1.00 53.56 74 HIS A O 1
ATOM 602 N N . ARG A 1 75 ? -12.836 5.782 16.330 1.00 53.78 75 ARG A N 1
ATOM 603 C CA . ARG A 1 75 ? -13.983 6.234 15.524 1.00 53.78 75 ARG A CA 1
ATOM 604 C C . ARG A 1 75 ? -15.034 6.905 16.409 1.00 53.78 75 ARG A C 1
ATOM 606 O O . ARG A 1 75 ? -15.605 7.916 16.011 1.00 53.78 75 ARG A O 1
ATOM 613 N N . ARG A 1 76 ? -15.236 6.397 17.633 1.00 53.88 76 ARG A N 1
ATOM 614 C CA . ARG A 1 76 ? -16.151 7.004 18.615 1.00 53.88 76 ARG A CA 1
ATOM 615 C C . ARG A 1 76 ? -15.655 8.344 19.145 1.00 53.88 76 ARG A C 1
ATOM 617 O O . ARG A 1 76 ? -16.474 9.239 19.287 1.00 53.88 76 ARG A O 1
ATOM 624 N N . GLU A 1 77 ? -14.357 8.511 19.390 1.00 57.72 77 GLU A N 1
ATOM 625 C CA . GLU A 1 77 ? -13.804 9.790 19.869 1.00 57.72 77 GLU A CA 1
ATOM 626 C C . GLU A 1 77 ? -13.880 10.886 18.796 1.00 57.72 77 GLU A C 1
ATOM 628 O O . GLU A 1 77 ? -14.389 11.971 19.062 1.00 57.72 77 GLU A O 1
ATOM 633 N N . ALA A 1 78 ? -13.513 10.579 17.545 1.00 57.75 78 ALA A N 1
ATOM 634 C CA . ALA A 1 78 ? -13.644 11.533 16.439 1.00 57.75 78 ALA A CA 1
ATOM 635 C C . ALA A 1 78 ? -15.114 11.899 16.141 1.00 57.75 78 ALA A C 1
ATOM 637 O O . ALA A 1 78 ? -15.421 13.012 15.707 1.00 57.75 78 ALA A O 1
ATOM 638 N N . GLN A 1 79 ? -16.041 10.965 16.375 1.00 55.59 79 GLN A N 1
ATOM 639 C CA . GLN A 1 79 ? -17.475 11.209 16.234 1.00 55.59 79 GLN A CA 1
ATOM 640 C C . GLN A 1 79 ? -18.059 11.954 17.445 1.00 55.59 79 GLN A C 1
ATOM 642 O O . GLN A 1 79 ? -18.983 12.744 17.259 1.00 55.59 79 GLN A O 1
ATOM 647 N N . ALA A 1 80 ? -17.503 11.770 18.648 1.00 55.56 80 ALA A N 1
ATOM 648 C CA . ALA A 1 80 ? -17.865 12.509 19.858 1.00 55.56 80 ALA A CA 1
ATOM 649 C C . ALA A 1 80 ? -17.465 13.991 19.762 1.00 55.56 80 ALA A C 1
ATOM 651 O O . ALA A 1 80 ? -18.284 14.853 20.079 1.00 55.56 80 ALA A O 1
ATOM 652 N N . ASP A 1 81 ? -16.289 14.298 19.204 1.00 55.06 81 ASP A N 1
ATOM 653 C CA . ASP A 1 81 ? -15.886 15.685 18.917 1.00 55.06 81 ASP A CA 1
ATOM 654 C C . ASP A 1 81 ? -16.791 16.346 17.866 1.00 55.06 81 ASP A C 1
ATOM 656 O O . ASP A 1 81 ? -17.090 17.539 17.943 1.00 55.06 81 ASP A O 1
ATOM 660 N N . ARG A 1 82 ? -17.310 15.566 16.908 1.00 50.50 82 ARG A N 1
ATOM 661 C CA . ARG A 1 82 ? -18.315 16.041 15.941 1.00 50.50 82 ARG A CA 1
ATOM 662 C C . ARG A 1 82 ? -19.690 16.259 16.577 1.00 50.50 82 ARG A C 1
ATOM 664 O O . ARG A 1 82 ? -20.435 17.136 16.143 1.00 50.50 82 ARG A O 1
ATOM 671 N N . PHE A 1 83 ? -20.031 15.469 17.594 1.00 46.16 83 PHE A N 1
ATOM 672 C CA . PHE A 1 83 ? -21.310 15.548 18.299 1.00 46.16 83 PHE A CA 1
ATOM 673 C C . PHE A 1 83 ? -21.379 16.708 19.295 1.00 46.16 83 PHE A C 1
ATOM 675 O O . PHE A 1 83 ? -22.473 17.202 19.555 1.00 46.16 83 PHE A O 1
ATOM 682 N N . HIS A 1 84 ? -20.246 17.222 19.782 1.00 50.41 84 HIS A N 1
ATOM 683 C CA . HIS A 1 84 ? -20.235 18.423 20.625 1.0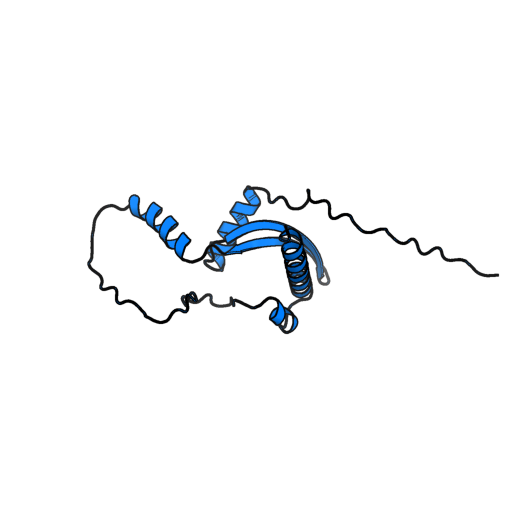0 50.41 84 HIS A CA 1
ATOM 684 C C . HIS A 1 84 ? -20.543 19.736 19.881 1.00 50.41 84 HIS A C 1
ATOM 686 O O . HIS A 1 84 ? -20.666 20.776 20.522 1.00 50.41 84 HIS A O 1
ATOM 692 N N . GLN A 1 85 ? -20.762 19.702 18.560 1.00 50.97 85 GLN A N 1
ATOM 693 C CA . GLN A 1 85 ? -21.370 20.815 17.811 1.00 50.97 85 GLN A CA 1
ATOM 694 C C . GLN A 1 85 ? -22.875 20.652 17.547 1.00 50.97 85 GLN A C 1
ATOM 696 O O . GLN A 1 85 ? -23.488 21.550 16.977 1.00 50.97 85 GLN A O 1
ATOM 701 N N . SER A 1 86 ? -23.488 19.536 17.952 1.00 47.00 86 SER A N 1
ATOM 702 C CA . SER A 1 86 ? -24.919 19.268 17.746 1.00 47.00 86 SER A CA 1
ATOM 703 C C . SER A 1 86 ? -25.618 19.082 19.087 1.00 47.00 86 SER A C 1
ATOM 705 O O . SER A 1 86 ? -25.990 17.979 19.482 1.00 47.00 86 SER A O 1
ATOM 707 N N . ASP A 1 87 ? -25.761 20.186 19.805 1.00 51.94 87 ASP A N 1
ATOM 708 C CA . ASP A 1 87 ? -26.577 20.253 21.006 1.00 51.94 87 ASP A CA 1
ATOM 709 C C . ASP A 1 87 ? -28.060 19.952 20.687 1.00 51.94 87 ASP A C 1
ATOM 711 O O . ASP A 1 87 ? -28.607 20.427 19.690 1.00 51.94 87 ASP A O 1
ATOM 715 N N . LEU A 1 88 ? -28.699 19.217 21.611 1.00 51.81 88 LEU A N 1
ATOM 716 C CA . LEU A 1 88 ? -30.150 19.113 21.867 1.00 51.81 88 LEU A CA 1
ATOM 717 C C . LEU A 1 88 ? -30.999 18.138 21.015 1.00 51.81 88 LEU A C 1
ATOM 719 O O . LEU A 1 88 ? -31.751 18.553 20.144 1.00 51.81 88 LEU A O 1
ATOM 723 N N . HIS A 1 89 ? -31.011 16.845 21.381 1.00 48.53 89 HIS A N 1
ATOM 724 C CA . HIS A 1 89 ? -32.246 16.118 21.772 1.00 48.53 89 HIS A CA 1
ATOM 725 C C . HIS A 1 89 ? -31.950 14.650 22.172 1.00 48.53 89 HIS A C 1
ATOM 727 O O . HIS A 1 89 ? -31.525 13.858 21.330 1.00 48.53 89 HIS A O 1
ATOM 733 N N . PRO A 1 90 ? -32.234 14.211 23.417 1.00 49.97 90 PRO A N 1
ATOM 734 C CA . PRO A 1 90 ? -32.022 12.823 23.817 1.00 49.97 90 PRO A CA 1
ATOM 735 C C . PRO A 1 90 ? -33.241 11.960 23.457 1.00 49.97 90 PRO A C 1
ATOM 737 O O . PRO A 1 90 ? -34.302 12.074 24.072 1.00 49.97 90 PRO A O 1
ATOM 740 N N . LYS A 1 91 ? -33.092 11.035 22.501 1.00 47.66 91 LYS A N 1
ATOM 741 C CA . LYS A 1 91 ? -33.982 9.867 22.392 1.00 47.66 91 LYS A CA 1
ATOM 742 C C . LYS A 1 91 ? -33.322 8.676 23.080 1.00 47.66 91 LYS A C 1
ATOM 744 O O . LYS A 1 91 ? -32.295 8.177 22.634 1.00 47.66 91 LYS A O 1
ATOM 749 N N . LYS A 1 92 ? -33.933 8.228 24.181 1.00 52.53 92 LYS A N 1
ATOM 750 C CA . LYS A 1 92 ? -33.609 6.977 24.879 1.00 52.53 92 LYS A CA 1
ATOM 751 C C . LYS A 1 92 ? -33.819 5.796 23.925 1.00 52.53 92 LYS A C 1
ATOM 753 O O . LYS A 1 92 ? -34.952 5.374 23.714 1.00 52.53 92 LYS A O 1
ATOM 758 N N . GLY A 1 93 ? -32.729 5.288 23.359 1.00 46.88 93 GLY A N 1
ATOM 759 C CA . GLY A 1 93 ? -32.663 4.013 22.650 1.00 46.88 93 GLY A CA 1
ATOM 760 C C . GLY A 1 93 ? -31.910 2.992 23.496 1.00 46.88 93 GLY A C 1
ATOM 761 O O . GLY A 1 93 ? -30.846 3.277 24.033 1.00 46.88 93 GLY A O 1
ATOM 762 N N . HIS A 1 94 ? -32.526 1.834 23.663 1.00 45.72 94 HIS A N 1
ATOM 763 C CA . HIS A 1 94 ? -32.119 0.704 24.487 1.00 45.72 94 HIS A CA 1
ATOM 764 C C . HIS A 1 94 ? -30.799 0.085 23.974 1.00 45.72 94 HIS A C 1
ATOM 766 O O . HIS A 1 94 ? -30.746 -0.353 22.829 1.00 45.72 94 HIS A O 1
ATOM 772 N N . TRP A 1 95 ? -29.749 0.036 24.804 1.00 44.44 95 TRP A N 1
ATOM 773 C CA . TRP A 1 95 ? -28.497 -0.682 24.518 1.00 44.44 95 TRP A CA 1
ATOM 774 C C . TRP A 1 95 ? -28.441 -1.948 25.378 1.00 44.44 95 TRP A C 1
ATOM 776 O O . TRP A 1 95 ? -28.296 -1.861 26.596 1.00 44.44 95 TRP A O 1
ATOM 786 N N . GLY A 1 96 ? -28.569 -3.118 24.753 1.00 40.47 96 GLY A N 1
ATOM 787 C CA . GLY A 1 96 ? -28.217 -4.397 25.372 1.00 40.47 96 GLY A CA 1
ATOM 788 C C . GLY A 1 96 ? -26.751 -4.747 25.068 1.00 40.47 96 GLY A C 1
ATOM 789 O O . GLY A 1 96 ? -26.318 -4.526 23.936 1.00 40.47 96 GLY A O 1
ATOM 790 N N . PRO A 1 97 ? -25.966 -5.266 26.029 1.00 49.00 97 PRO A N 1
ATOM 791 C CA . PRO A 1 97 ? -24.590 -5.686 25.781 1.00 49.00 97 PRO A CA 1
ATOM 792 C C . PRO A 1 97 ? -24.556 -7.046 25.069 1.00 49.00 97 PRO A C 1
ATOM 794 O O . PRO A 1 97 ? -25.126 -8.021 25.556 1.00 49.00 97 PRO A O 1
ATOM 797 N N . SER A 1 98 ? -23.859 -7.117 23.932 1.00 50.28 98 SER A N 1
ATOM 798 C CA . SER A 1 98 ? -23.519 -8.387 23.283 1.00 50.28 98 SER A CA 1
ATOM 799 C C . SER A 1 98 ? -22.269 -8.965 23.955 1.00 50.28 98 SER A C 1
ATOM 801 O O . SER A 1 98 ? -21.245 -8.290 24.046 1.00 50.28 98 SER A O 1
ATOM 803 N N . ALA A 1 99 ? -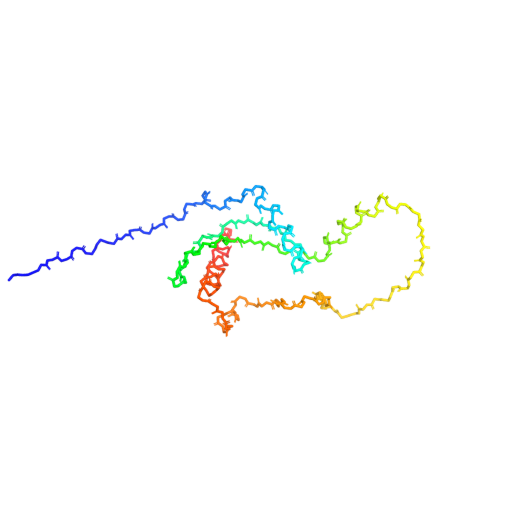22.383 -10.178 24.500 1.00 49.62 99 ALA A N 1
ATOM 804 C CA . ALA A 1 99 ? -21.422 -10.784 25.426 1.00 49.62 99 ALA A CA 1
ATOM 805 C C . ALA A 1 99 ? -20.295 -11.593 24.753 1.00 49.62 99 ALA A C 1
ATOM 807 O O . ALA A 1 99 ? -19.471 -12.183 25.451 1.00 49.62 99 ALA A O 1
ATOM 808 N N . ASP A 1 100 ? -20.216 -11.615 23.423 1.00 50.91 100 ASP A N 1
ATOM 809 C CA . ASP A 1 100 ? -19.183 -12.376 22.725 1.00 50.91 100 ASP A CA 1
ATOM 810 C C . ASP A 1 100 ? -17.974 -11.497 22.395 1.00 50.91 100 ASP A C 1
ATOM 812 O O . ASP A 1 100 ? -18.018 -10.618 21.538 1.00 50.91 100 ASP A O 1
ATOM 816 N N . GLY A 1 101 ? -16.862 -11.761 23.088 1.00 49.19 101 GLY A N 1
ATOM 817 C CA . GLY A 1 101 ? -15.561 -11.095 22.959 1.00 49.19 101 GLY A CA 1
ATOM 818 C C . GLY A 1 101 ? -14.844 -11.321 21.623 1.00 49.19 101 GLY A C 1
ATOM 819 O O . GLY A 1 101 ? -13.681 -11.725 21.592 1.00 49.19 101 GLY A O 1
ATOM 820 N N . ARG A 1 102 ? -15.508 -11.039 20.503 1.00 46.69 102 ARG A N 1
ATOM 821 C CA . ARG A 1 102 ? -14.898 -10.926 19.178 1.00 46.69 102 ARG A CA 1
ATOM 822 C C . ARG A 1 102 ? -15.210 -9.536 18.642 1.00 46.69 102 ARG A C 1
ATOM 824 O O . ARG A 1 102 ? -16.188 -9.348 17.934 1.00 46.69 102 ARG A O 1
ATOM 831 N N . ASN A 1 103 ? -14.344 -8.573 18.959 1.00 47.66 103 ASN A N 1
ATOM 832 C CA . ASN A 1 103 ? -14.300 -7.277 18.278 1.00 47.66 103 ASN A CA 1
ATOM 833 C C . ASN A 1 103 ? -13.826 -7.496 16.832 1.00 47.66 103 ASN A C 1
ATOM 835 O O . ASN A 1 103 ? -12.668 -7.246 16.493 1.00 47.66 103 ASN A O 1
ATOM 839 N N . ARG A 1 104 ? -14.692 -8.064 15.995 1.00 50.94 104 ARG A N 1
ATOM 840 C CA . ARG A 1 104 ? -14.529 -8.076 14.549 1.00 50.94 104 ARG A CA 1
ATOM 841 C C . ARG A 1 104 ? -15.543 -7.057 14.028 1.00 50.94 104 ARG A C 1
ATOM 843 O O . ARG A 1 104 ? -16.722 -7.269 14.290 1.00 50.94 104 ARG A O 1
ATOM 850 N N . PRO A 1 105 ? -15.119 -5.977 13.352 1.00 52.19 105 PRO A N 1
ATOM 851 C CA . PRO A 1 105 ? -16.054 -5.037 12.743 1.00 52.19 105 PRO A CA 1
ATOM 852 C C . PRO A 1 105 ? -16.937 -5.819 11.764 1.00 52.19 105 PRO A C 1
ATOM 854 O O . PRO A 1 105 ? -16.446 -6.319 10.750 1.00 52.19 105 PRO A O 1
ATOM 857 N N . GLU A 1 106 ? -18.208 -6.006 12.117 1.00 48.00 106 GLU A N 1
ATOM 858 C CA . GLU A 1 106 ? -19.201 -6.766 11.344 1.00 48.00 106 GLU A CA 1
ATOM 859 C C . GLU A 1 106 ? -20.122 -5.837 10.535 1.00 48.00 106 GLU A C 1
ATOM 861 O O . GLU A 1 106 ? -21.211 -6.215 10.123 1.00 48.00 106 GLU A O 1
ATOM 866 N N . GLU A 1 107 ? -19.678 -4.611 10.258 1.00 52.78 107 GLU A N 1
ATOM 867 C CA . GLU A 1 107 ? -20.312 -3.743 9.268 1.00 52.78 107 GLU A CA 1
ATOM 868 C C . GLU A 1 107 ? -19.521 -3.837 7.959 1.00 52.78 107 GLU A C 1
ATOM 870 O O . GLU A 1 107 ? -18.533 -3.144 7.734 1.00 52.78 107 GLU A O 1
ATOM 875 N N . SER A 1 108 ? -19.928 -4.819 7.153 1.00 48.91 108 SER A N 1
ATOM 876 C CA . SER A 1 108 ? -19.682 -5.016 5.717 1.00 48.91 108 SER A CA 1
ATOM 877 C C . SER A 1 108 ? -18.662 -4.085 5.039 1.00 48.91 108 SER A C 1
ATOM 879 O O . SER A 1 108 ? -19.005 -3.177 4.282 1.00 48.91 108 SER A O 1
ATOM 881 N N . LEU A 1 109 ? -17.386 -4.420 5.208 1.00 58.22 109 LEU A N 1
ATOM 882 C CA . LEU A 1 109 ? -16.342 -4.192 4.216 1.00 58.22 109 LEU A CA 1
ATOM 883 C C . LEU A 1 109 ? -16.623 -5.071 2.984 1.00 58.22 109 LEU A C 1
ATOM 885 O O . LEU A 1 109 ? -15.991 -6.118 2.820 1.00 58.22 109 LEU A O 1
ATOM 889 N N . GLU A 1 110 ? -17.597 -4.725 2.141 1.00 64.88 110 GLU A N 1
ATOM 890 C CA . GLU A 1 110 ? -17.831 -5.485 0.906 1.00 64.88 110 GLU A CA 1
ATOM 891 C C . GLU A 1 110 ? -16.543 -5.490 0.058 1.00 64.88 110 GLU A C 1
ATOM 893 O O . GLU A 1 110 ? -16.158 -4.491 -0.541 1.00 64.88 110 GLU A O 1
ATOM 898 N N . GLY A 1 111 ? -15.826 -6.618 0.061 1.00 76.69 111 GLY A N 1
ATOM 899 C CA . GLY A 1 111 ? -14.589 -6.806 -0.699 1.00 76.69 111 GLY A CA 1
ATOM 900 C C . GLY A 1 111 ? -13.267 -6.654 0.064 1.00 76.69 111 GLY A C 1
ATOM 901 O O . GLY A 1 111 ? -12.224 -6.848 -0.563 1.00 76.69 111 GLY A O 1
ATOM 902 N N . PHE A 1 112 ? -13.257 -6.388 1.380 1.00 83.88 112 PHE A N 1
ATOM 903 C CA . PHE A 1 112 ? -12.013 -6.419 2.171 1.00 83.88 112 PHE A CA 1
ATOM 904 C C . PHE A 1 112 ? -12.037 -7.496 3.254 1.00 83.88 112 PHE A C 1
ATOM 906 O O . PHE A 1 112 ? -13.030 -7.715 3.941 1.00 83.88 112 PHE A O 1
ATOM 913 N N . GLN A 1 113 ? -10.895 -8.159 3.435 1.00 87.44 113 GLN A N 1
ATOM 914 C CA . GLN A 1 113 ? -10.720 -9.216 4.420 1.00 87.44 113 GLN A CA 1
ATOM 915 C C . GLN A 1 113 ? -9.423 -9.003 5.198 1.00 87.44 113 GLN A C 1
ATOM 917 O O . GLN A 1 113 ? -8.360 -8.786 4.618 1.00 87.44 113 GLN A O 1
ATOM 922 N N . TRP A 1 114 ? -9.502 -9.143 6.521 1.00 87.94 114 TRP A N 1
ATOM 923 C CA . TRP A 1 114 ? -8.323 -9.261 7.373 1.00 87.94 114 TRP A CA 1
ATOM 924 C C . TRP A 1 114 ? -7.682 -10.636 7.184 1.00 87.94 114 TRP A C 1
ATOM 926 O O . TRP A 1 114 ? -8.310 -11.667 7.442 1.00 87.94 114 TRP A O 1
ATOM 936 N N . VAL A 1 115 ? -6.427 -10.645 6.740 1.00 89.56 115 VAL A N 1
ATOM 937 C CA . VAL A 1 115 ? -5.667 -11.860 6.435 1.00 89.56 115 VAL A CA 1
ATOM 938 C C . VAL A 1 115 ? -4.358 -11.842 7.215 1.00 89.56 115 VAL A C 1
ATOM 940 O O . VAL A 1 115 ? -3.701 -10.807 7.328 1.00 89.56 115 VAL A O 1
ATOM 943 N N . ARG A 1 116 ? -3.970 -12.997 7.768 1.00 89.31 116 ARG A N 1
ATOM 944 C CA . ARG A 1 116 ? -2.657 -13.156 8.400 1.00 89.31 116 ARG A CA 1
ATOM 945 C C . ARG A 1 116 ? -1.556 -13.086 7.351 1.00 89.31 116 ARG A C 1
ATOM 947 O O . ARG A 1 116 ? -1.708 -13.604 6.251 1.00 89.31 116 ARG A O 1
ATOM 954 N N . LEU A 1 117 ? -0.418 -12.512 7.719 1.00 87.88 117 LEU A N 1
ATOM 955 C CA . LEU A 1 117 ? 0.688 -12.294 6.789 1.00 87.88 117 LEU A CA 1
ATOM 956 C C . LEU A 1 117 ? 1.248 -13.596 6.185 1.00 87.88 117 LEU A C 1
ATOM 958 O O . LEU A 1 117 ? 1.645 -13.621 5.026 1.00 87.88 117 LEU A O 1
ATOM 962 N N . GLU A 1 118 ? 1.233 -14.671 6.971 1.00 88.75 118 GLU A N 1
ATOM 963 C CA . GLU A 1 118 ? 1.581 -16.046 6.579 1.00 88.75 118 GLU A CA 1
ATOM 964 C C . GLU A 1 118 ? 0.650 -16.562 5.474 1.00 88.75 118 GLU A C 1
ATOM 966 O O . GLU A 1 118 ? 1.094 -17.107 4.470 1.00 88.75 118 GLU A O 1
ATOM 971 N N . ALA A 1 119 ? -0.654 -16.325 5.631 1.00 89.75 119 ALA A N 1
ATOM 972 C CA . ALA A 1 119 ? -1.659 -16.829 4.709 1.00 89.75 119 ALA A CA 1
ATOM 973 C C . ALA A 1 119 ? -1.590 -16.137 3.342 1.00 89.75 119 ALA A C 1
ATOM 975 O O . ALA A 1 119 ? -2.014 -16.725 2.355 1.00 89.75 119 ALA A O 1
ATOM 976 N N . LEU A 1 120 ? -1.034 -14.918 3.252 1.00 89.50 120 LEU A N 1
ATOM 977 C CA . LEU A 1 120 ? -0.948 -14.164 1.995 1.00 89.50 120 LEU A CA 1
ATOM 978 C C . LEU A 1 120 ? -0.210 -14.913 0.877 1.00 89.50 120 LEU A C 1
ATOM 980 O O . LEU A 1 120 ? -0.494 -14.654 -0.288 1.00 89.50 120 LEU A O 1
ATOM 984 N N . GLU A 1 121 ? 0.714 -15.826 1.182 1.00 85.88 121 GLU A N 1
ATOM 985 C CA . GLU A 1 121 ? 1.447 -16.576 0.148 1.00 85.88 121 GLU A CA 1
ATOM 986 C C . GLU A 1 121 ? 0.541 -17.473 -0.698 1.00 85.88 121 GLU A C 1
ATOM 988 O O . GLU A 1 121 ? 0.797 -17.675 -1.890 1.00 85.88 121 GLU A O 1
ATOM 993 N N . GLU A 1 122 ? -0.543 -17.952 -0.093 1.00 88.25 122 GLU A N 1
ATOM 994 C CA . GLU A 1 122 ? -1.500 -18.867 -0.705 1.00 88.25 122 GLU A CA 1
ATOM 995 C C . GLU A 1 122 ? -2.597 -18.128 -1.489 1.00 88.25 122 GLU A C 1
ATOM 997 O O . GLU A 1 122 ? -3.292 -18.735 -2.306 1.00 88.25 122 GLU A O 1
ATOM 1002 N N . TYR A 1 123 ? -2.740 -16.807 -1.313 1.00 90.19 123 TYR A N 1
ATOM 1003 C CA . TYR A 1 123 ? -3.779 -16.041 -2.006 1.00 90.19 123 TYR A CA 1
ATOM 1004 C C . TYR A 1 123 ? -3.451 -15.845 -3.495 1.00 90.19 123 TYR A C 1
ATOM 1006 O O . TYR A 1 123 ? -2.303 -15.550 -3.866 1.00 90.19 123 TYR A O 1
ATOM 1014 N N . PRO A 1 124 ? -4.464 -15.911 -4.383 1.00 91.88 124 PRO A N 1
ATOM 1015 C CA . PRO A 1 124 ? -4.305 -15.620 -5.802 1.00 91.88 124 PRO A CA 1
ATOM 1016 C C . PRO A 1 124 ? -4.087 -14.115 -6.020 1.00 91.88 124 PRO A C 1
ATOM 1018 O O . PRO A 1 124 ? -4.992 -13.361 -6.363 1.00 91.88 124 PRO A O 1
ATOM 1021 N N . MET A 1 125 ? -2.850 -13.667 -5.814 1.00 91.94 125 MET A N 1
ATOM 1022 C CA . MET A 1 125 ? -2.450 -12.268 -5.934 1.00 91.94 125 MET A CA 1
ATOM 1023 C C . MET A 1 125 ? -1.644 -11.999 -7.203 1.00 91.94 125 MET A C 1
ATOM 1025 O O . MET A 1 125 ? -0.868 -12.843 -7.675 1.00 91.94 125 MET A O 1
ATOM 1029 N N . SER A 1 126 ? -1.762 -10.766 -7.699 1.00 91.69 126 SER A N 1
ATOM 1030 C CA . SER A 1 126 ? -0.913 -10.235 -8.767 1.00 91.69 126 SER A CA 1
ATOM 1031 C C . SER A 1 126 ? 0.567 -10.217 -8.350 1.00 91.69 126 SER A C 1
ATOM 1033 O O . SER A 1 126 ? 0.897 -10.151 -7.164 1.00 91.69 126 SER A O 1
ATOM 1035 N N . SER A 1 127 ? 1.500 -10.249 -9.310 1.00 91.31 127 SER A N 1
ATOM 1036 C CA . SER A 1 127 ? 2.938 -10.196 -8.986 1.00 91.31 127 SER A CA 1
ATOM 1037 C C . SER A 1 127 ? 3.349 -8.967 -8.154 1.00 91.31 127 SER A C 1
ATOM 1039 O O . SER A 1 127 ? 4.173 -9.135 -7.253 1.00 91.31 127 SER A O 1
ATOM 1041 N N . PRO A 1 128 ? 2.819 -7.747 -8.391 1.00 90.88 128 PRO A N 1
ATOM 1042 C CA . PRO A 1 128 ? 3.080 -6.606 -7.514 1.00 90.88 128 PRO A CA 1
ATOM 1043 C C . PRO A 1 128 ? 2.581 -6.827 -6.081 1.00 90.88 128 PRO A C 1
ATOM 1045 O O . PRO A 1 128 ? 3.314 -6.530 -5.141 1.00 90.88 128 PRO A O 1
ATOM 1048 N N . ALA A 1 129 ? 1.391 -7.409 -5.910 1.00 90.81 129 ALA A N 1
ATOM 1049 C CA . ALA A 1 129 ? 0.833 -7.710 -4.593 1.00 90.81 129 ALA A CA 1
ATOM 1050 C C . ALA A 1 129 ? 1.646 -8.784 -3.846 1.00 90.81 129 ALA A C 1
ATOM 1052 O O . ALA A 1 129 ? 1.953 -8.605 -2.671 1.00 90.81 129 ALA A O 1
ATOM 1053 N N . ARG A 1 130 ? 2.126 -9.835 -4.527 1.00 93.25 130 ARG A N 1
ATOM 1054 C CA . ARG A 1 130 ? 3.051 -10.816 -3.917 1.00 93.25 130 ARG A CA 1
ATOM 1055 C C . ARG A 1 130 ? 4.365 -10.181 -3.466 1.00 93.25 130 ARG A C 1
ATOM 1057 O O . ARG A 1 130 ? 4.851 -10.479 -2.380 1.00 93.25 130 ARG A O 1
ATOM 1064 N N . LYS A 1 131 ? 4.934 -9.277 -4.272 1.00 91.88 131 LYS A N 1
ATOM 1065 C CA . LYS A 1 131 ? 6.133 -8.519 -3.876 1.00 91.88 131 LYS A CA 1
ATOM 1066 C C . LYS A 1 131 ? 5.866 -7.653 -2.647 1.00 91.88 131 LYS A C 1
ATOM 1068 O O . LYS A 1 131 ? 6.742 -7.543 -1.798 1.00 91.88 131 LYS A O 1
ATOM 1073 N N . LEU A 1 132 ? 4.683 -7.050 -2.548 1.00 91.25 132 LEU A N 1
ATOM 1074 C CA . LEU A 1 132 ? 4.282 -6.287 -1.370 1.00 91.25 132 LEU A CA 1
ATOM 1075 C C . LEU A 1 132 ? 4.156 -7.181 -0.127 1.00 91.25 132 LEU A C 1
ATOM 1077 O O . LEU A 1 132 ? 4.690 -6.818 0.916 1.00 91.25 132 LEU A O 1
ATOM 1081 N N . ALA A 1 133 ? 3.541 -8.360 -0.245 1.00 91.69 133 ALA A N 1
ATOM 1082 C CA . ALA A 1 133 ? 3.440 -9.321 0.857 1.00 91.69 133 ALA A CA 1
ATOM 1083 C C . ALA A 1 133 ? 4.825 -9.745 1.379 1.00 91.69 133 ALA A C 1
ATOM 1085 O O . ALA A 1 133 ? 5.076 -9.695 2.580 1.00 91.69 133 ALA A O 1
ATOM 1086 N N . GLN A 1 134 ? 5.764 -10.049 0.477 1.00 91.00 134 GLN A N 1
ATOM 1087 C CA . GLN A 1 134 ? 7.153 -10.363 0.843 1.00 91.00 134 GLN A CA 1
ATOM 1088 C C . GLN A 1 134 ? 7.856 -9.193 1.547 1.00 91.00 134 GLN A C 1
ATOM 1090 O O . GLN A 1 134 ? 8.628 -9.402 2.481 1.00 91.00 134 GLN A O 1
ATOM 1095 N N . LEU A 1 135 ? 7.597 -7.951 1.117 1.00 89.50 135 LEU A N 1
ATOM 1096 C CA . LEU A 1 135 ? 8.136 -6.767 1.792 1.00 89.50 135 LEU A CA 1
ATOM 1097 C C . LEU A 1 135 ? 7.577 -6.628 3.209 1.00 89.50 135 LEU A C 1
ATOM 1099 O O . LEU A 1 135 ? 8.348 -6.355 4.122 1.00 89.50 135 LEU A O 1
ATOM 1103 N N . ALA A 1 136 ? 6.276 -6.850 3.392 1.00 87.94 136 ALA A N 1
ATOM 1104 C CA . ALA A 1 136 ? 5.643 -6.808 4.705 1.00 87.94 136 ALA A CA 1
ATOM 1105 C C . ALA A 1 136 ? 6.169 -7.917 5.641 1.00 87.94 136 ALA A C 1
ATOM 1107 O O . ALA A 1 136 ? 6.390 -7.675 6.825 1.00 87.94 136 ALA A O 1
ATOM 1108 N N . GLN A 1 137 ? 6.444 -9.120 5.129 1.00 88.69 137 GLN A N 1
ATOM 1109 C CA . GLN A 1 137 ? 7.078 -10.188 5.919 1.00 88.69 137 GLN A CA 1
ATOM 1110 C C . GLN A 1 137 ? 8.496 -9.815 6.365 1.00 88.69 137 GLN A C 1
ATOM 1112 O O . GLN A 1 137 ? 8.856 -10.019 7.526 1.00 88.69 137 GLN A O 1
ATOM 1117 N N . ALA A 1 138 ? 9.289 -9.221 5.469 1.00 87.38 138 ALA A N 1
ATOM 1118 C CA . ALA A 1 138 ? 10.647 -8.793 5.791 1.00 87.38 138 ALA A CA 1
ATOM 1119 C C . ALA A 1 138 ? 10.671 -7.722 6.896 1.00 87.38 138 ALA A C 1
ATOM 1121 O O . ALA A 1 138 ? 11.521 -7.774 7.784 1.00 87.38 138 ALA A O 1
ATOM 1122 N N . THR A 1 139 ? 9.713 -6.789 6.892 1.00 83.44 139 THR A N 1
ATOM 1123 C CA . THR A 1 139 ? 9.657 -5.710 7.891 1.00 83.44 139 THR A CA 1
ATOM 1124 C C . THR A 1 139 ? 9.285 -6.206 9.284 1.00 83.44 139 THR A C 1
ATOM 1126 O O . THR A 1 139 ? 9.802 -5.676 10.267 1.00 83.44 139 THR A O 1
ATOM 1129 N N . VAL A 1 140 ? 8.446 -7.242 9.396 1.00 81.00 140 VAL A N 1
ATOM 1130 C CA . VAL A 1 140 ? 8.103 -7.851 10.696 1.00 81.00 140 VAL A CA 1
ATOM 1131 C C . VAL A 1 140 ? 9.331 -8.500 11.345 1.00 81.00 140 VAL A C 1
ATOM 1133 O O . VAL A 1 140 ? 9.531 -8.375 12.556 1.00 81.00 140 VAL A O 1
ATOM 1136 N N . GLY A 1 141 ? 10.191 -9.139 10.546 1.00 75.00 141 GLY A N 1
ATOM 1137 C CA . GLY A 1 141 ? 11.433 -9.752 11.029 1.00 75.00 141 GLY A CA 1
ATOM 1138 C C . GLY A 1 141 ? 12.487 -8.751 11.519 1.00 75.00 141 GLY A C 1
ATOM 1139 O O . GLY A 1 141 ? 13.303 -9.092 12.376 1.00 75.00 141 GLY A O 1
ATOM 1140 N N . ASP A 1 142 ? 12.470 -7.517 11.012 1.00 70.25 142 ASP A N 1
ATOM 1141 C CA . ASP A 1 142 ? 13.387 -6.458 11.451 1.00 70.25 142 ASP A CA 1
ATOM 1142 C C . ASP A 1 142 ? 12.920 -5.795 12.756 1.00 70.25 142 ASP A C 1
ATOM 1144 O O 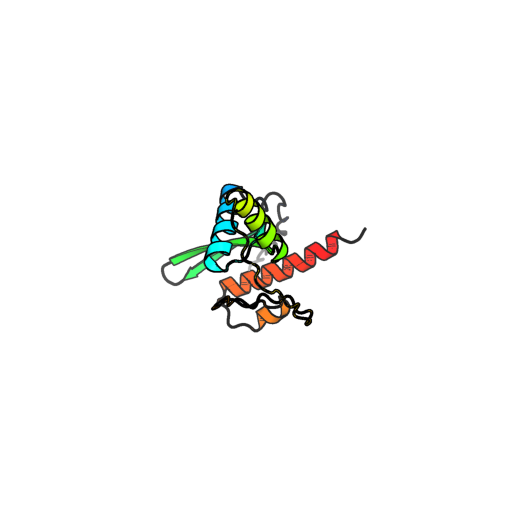. ASP A 1 142 ? 13.738 -5.513 13.637 1.00 70.25 142 ASP A O 1
ATOM 1148 N N . SER A 1 143 ? 11.608 -5.602 12.924 1.00 65.44 143 SER A N 1
ATOM 1149 C CA . SER A 1 143 ? 11.028 -5.007 14.137 1.00 65.44 143 SER A CA 1
ATOM 1150 C C . SER A 1 143 ? 11.242 -5.870 15.388 1.00 65.44 143 SER A C 1
ATOM 1152 O O . SER A 1 143 ? 11.411 -5.333 16.482 1.00 65.44 143 SER A O 1
ATOM 1154 N N . SER A 1 144 ? 11.284 -7.201 15.250 1.00 62.19 144 SER A N 1
ATOM 1155 C CA . SER A 1 144 ? 11.538 -8.111 16.380 1.00 62.19 144 SER A CA 1
ATOM 1156 C C . SER A 1 144 ? 12.986 -8.056 16.880 1.00 62.19 144 SER A C 1
ATOM 1158 O O . SER A 1 144 ? 13.223 -8.206 18.077 1.00 62.19 144 SER A O 1
ATOM 1160 N N . LYS A 1 145 ? 13.956 -7.759 16.003 1.00 60.06 145 LYS A N 1
ATOM 1161 C CA . LYS A 1 145 ? 15.377 -7.631 16.375 1.00 60.06 145 LYS A CA 1
ATOM 1162 C C . LYS A 1 145 ? 15.702 -6.334 17.110 1.00 60.06 145 LYS A C 1
ATOM 1164 O O . LYS A 1 145 ? 16.656 -6.306 17.876 1.00 60.06 145 LYS A O 1
ATOM 1169 N N . GLN A 1 146 ? 14.928 -5.270 16.897 1.00 58.25 146 GLN A N 1
ATOM 1170 C CA . GLN A 1 146 ? 15.136 -3.984 17.577 1.00 58.25 146 GLN A CA 1
ATOM 1171 C C . GLN A 1 146 ? 14.557 -3.933 19.000 1.00 58.25 146 GLN A C 1
ATOM 1173 O O . GLN A 1 146 ? 14.760 -2.942 19.694 1.00 58.25 146 GLN A O 1
ATOM 1178 N N . ARG A 1 147 ? 13.837 -4.975 19.439 1.00 51.59 147 ARG A N 1
ATOM 1179 C CA . ARG A 1 147 ? 13.171 -5.035 20.752 1.00 51.59 147 ARG A CA 1
ATOM 1180 C C . ARG A 1 147 ? 13.891 -5.891 21.801 1.00 51.59 147 ARG A C 1
ATOM 1182 O O . ARG A 1 147 ? 13.339 -6.085 22.879 1.00 51.59 147 ARG A O 1
ATOM 1189 N N . ALA A 1 148 ? 15.088 -6.397 21.504 1.00 44.25 148 ALA A N 1
ATOM 1190 C CA . ALA A 1 148 ? 15.939 -7.021 22.513 1.00 44.25 148 ALA A CA 1
ATOM 1191 C C . ALA A 1 148 ? 16.729 -5.919 23.258 1.00 44.25 148 ALA A C 1
ATOM 1193 O O . ALA A 1 148 ? 17.388 -5.131 22.576 1.00 44.25 148 ALA A O 1
ATOM 1194 N N . PRO A 1 149 ? 16.607 -5.814 24.597 1.00 52.69 149 PRO A N 1
ATOM 1195 C CA . PRO A 1 149 ? 17.311 -4.820 25.411 1.00 52.69 149 PRO A CA 1
ATOM 1196 C C . PRO A 1 149 ? 18.825 -5.056 25.471 1.00 52.69 149 PRO A C 1
ATOM 1198 O O . PRO A 1 149 ? 19.252 -6.230 25.365 1.00 52.69 149 PRO A O 1
#

Sequence (149 aa):
MGPKSRRRRKSGTGLDRSVHFIAPTMAEFLIHQMEQTAGIAIRPIRRLKTIRYAVTRYRVQMECYEAESLGETHRREAQADRFHQSDLHPKKGHWGPSADGRNRPEESLEGFQWVRLEALEEYPMSSPARKLAQLAQATVGDSSKQRAP

Radius of gyration: 22.47 Å; chains: 1; bounding box: 77×40×50 Å

pLDDT: mean 74.66, std 19.08, range [40.47, 97.25]

Foldseek 3Di:
DDDDDDPPDPPDDPPPPVQWDDDPVRQVVVQVVCCVLQVWGKGWDTWQDWDWDDDPPDIDIDTDTDIDTDACVVVVVVVVVVCVVPDDDDDDDDDDDDPDPDPDPPPDPPPDDDDDLVCQVVDPDDPSVVVNSVSVVVVVVVVVVVPDD